Protein AF-A0ABD0QP75-F1 (afdb_monomer_lite)

pLDDT: mean 81.74, std 13.47, range [50.53, 96.56]

Secondary structure (DSSP, 8-state):
---EEEEEEETTEEEEEE---SS---HHHHHHHTTS---HHHHHHHHHHHHHHHHTTS-GGGEEE-TTT--EEE----

InterPro domains:
  IPR000719 Protein kinase domain [PF00069] (1-78)
  IPR000719 Protein kinase domain [PS50011] (1-78)
  IPR011009 Protein kinase-like domain superfamily [SSF56112] (1-78)
  IPR051138 PIM Serine/Threonine Kinase [PTHR22984] (1-78)

Sequence (78 aa):
IIQLLDWQDQPEHYIMVLERPSPCKDLWDYALFQGGFLSEDTAQVIMAQATKAAYMDIKLENLLINTETLEVKLIDFG

Foldseek 3Di:
DWDFPDWDDDPVDIDTDTDDDPPDDPPQVVCVVVVVHDDPVVVVVVVVVVVVVVVPQDDPVQWDADPPVRDIDGNDDD

Radius of gyration: 18.03 Å; chains: 1; bounding box: 33×50×37 Å

Organism: Cirrhinus mrigala (NCBI:txid683832)

Structure (mmCIF, N/CA/C/O backbone):
data_AF-A0ABD0QP75-F1
#
_entry.id   AF-A0ABD0QP75-F1
#
loop_
_atom_site.group_PDB
_atom_site.id
_atom_site.type_symbol
_atom_site.label_atom_id
_atom_site.label_alt_id
_atom_sit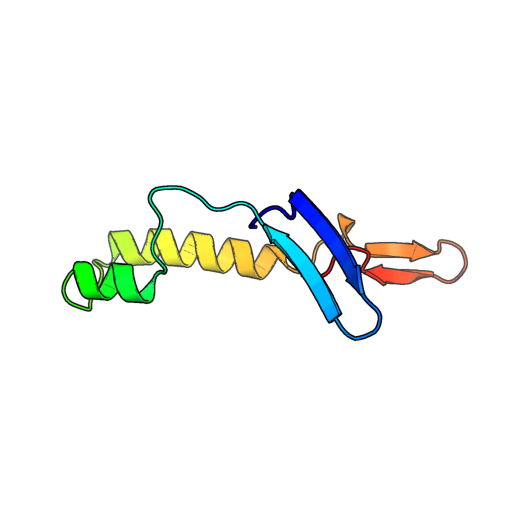e.label_comp_id
_atom_site.label_asym_id
_atom_site.label_entity_id
_atom_site.label_seq_id
_atom_site.pdbx_PDB_ins_code
_atom_site.Cartn_x
_atom_site.Cartn_y
_atom_site.Cartn_z
_atom_site.occupancy
_atom_site.B_iso_or_equiv
_atom_site.auth_seq_id
_atom_site.auth_comp_id
_atom_site.auth_asym_id
_atom_site.auth_atom_id
_atom_site.pdbx_PDB_model_num
ATOM 1 N N . ILE A 1 1 ? -3.605 -2.369 -2.893 1.00 69.12 1 ILE A N 1
ATOM 2 C CA . ILE A 1 1 ? -2.267 -2.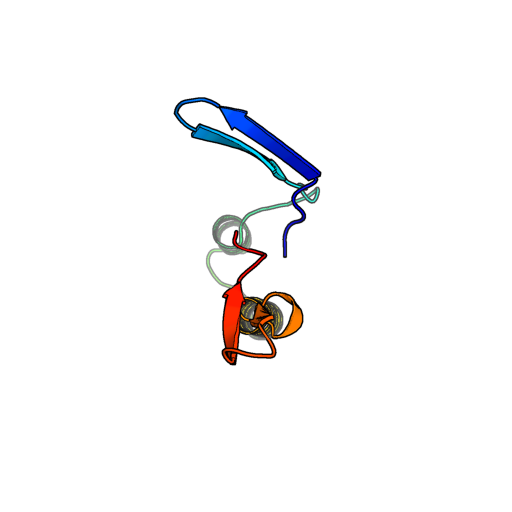215 -3.506 1.00 69.12 1 ILE A CA 1
ATOM 3 C C . ILE A 1 1 ? -2.483 -1.379 -4.756 1.00 69.12 1 ILE A C 1
ATOM 5 O O . ILE A 1 1 ? -3.466 -1.654 -5.434 1.00 69.12 1 ILE A O 1
ATOM 9 N N . ILE A 1 2 ? -1.671 -0.339 -4.970 1.00 74.94 2 ILE A N 1
ATOM 10 C CA . ILE A 1 2 ? -1.745 0.525 -6.159 1.00 74.94 2 ILE A CA 1
ATOM 11 C C . ILE A 1 2 ? -1.336 -0.301 -7.384 1.00 74.94 2 ILE A C 1
ATOM 13 O O . ILE A 1 2 ? -0.306 -0.967 -7.353 1.00 74.94 2 ILE A O 1
ATOM 17 N N . GLN A 1 3 ? -2.149 -0.290 -8.434 1.00 75.69 3 GLN A N 1
ATOM 18 C CA . GLN A 1 3 ? -1.892 -0.994 -9.689 1.00 75.69 3 GLN A CA 1
ATOM 19 C C . GLN A 1 3 ? -0.776 -0.334 -10.514 1.00 75.69 3 GLN A C 1
ATOM 21 O O . GLN A 1 3 ? -0.807 0.874 -10.763 1.00 75.69 3 GLN A O 1
ATOM 26 N N . LEU A 1 4 ? 0.166 -1.151 -10.996 1.00 82.56 4 LEU A N 1
ATOM 27 C CA . LEU A 1 4 ? 1.102 -0.802 -12.066 1.00 82.56 4 LEU A CA 1
ATOM 28 C C . LEU A 1 4 ? 0.382 -0.925 -13.414 1.00 82.56 4 LEU A C 1
ATOM 30 O O . LEU A 1 4 ? -0.059 -2.007 -13.791 1.00 82.56 4 LEU A O 1
ATOM 34 N N . LEU A 1 5 ? 0.231 0.192 -14.118 1.00 83.75 5 LEU A N 1
ATOM 35 C CA . LEU A 1 5 ? -0.472 0.276 -15.399 1.00 83.75 5 LEU A CA 1
ATOM 36 C C . LEU A 1 5 ? 0.464 0.035 -16.586 1.00 83.75 5 LEU A C 1
ATOM 38 O O . LEU A 1 5 ? 0.049 -0.561 -17.576 1.00 83.75 5 LEU A O 1
ATOM 42 N N . ASP A 1 6 ? 1.703 0.514 -16.490 1.00 91.38 6 ASP A N 1
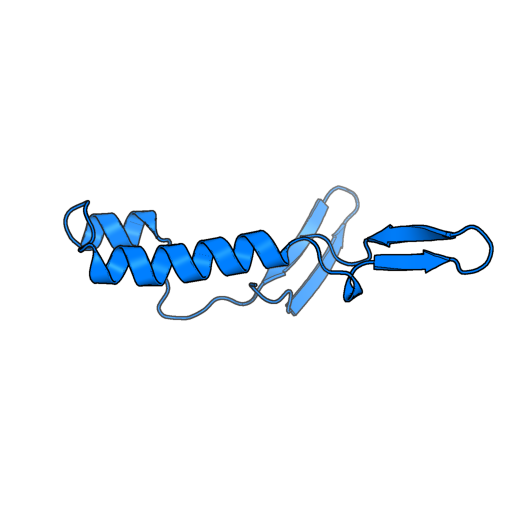ATOM 43 C CA . ASP A 1 6 ? 2.748 0.333 -17.498 1.00 91.38 6 ASP A CA 1
ATOM 44 C C . ASP A 1 6 ? 4.129 0.545 -16.866 1.00 91.38 6 ASP A C 1
ATOM 46 O O . ASP A 1 6 ? 4.249 1.209 -15.830 1.00 91.38 6 ASP A O 1
ATOM 50 N N . TRP A 1 7 ? 5.175 0.016 -17.492 1.00 94.25 7 TRP A N 1
ATOM 51 C CA . TRP A 1 7 ? 6.551 0.282 -17.097 1.00 94.25 7 TRP A CA 1
ATOM 52 C C . TRP A 1 7 ? 7.502 0.241 -18.292 1.00 94.25 7 TRP A C 1
ATOM 54 O O . TRP A 1 7 ? 7.264 -0.430 -19.293 1.00 94.25 7 TRP A O 1
ATOM 64 N N . GLN A 1 8 ? 8.604 0.973 -18.181 1.00 93.75 8 GLN A N 1
ATOM 65 C CA . GLN A 1 8 ? 9.655 1.002 -19.189 1.00 93.75 8 GLN A CA 1
ATOM 66 C C . GLN A 1 8 ? 11.013 0.822 -18.530 1.00 93.75 8 GLN A C 1
ATOM 68 O O . GLN A 1 8 ? 11.317 1.472 -17.529 1.00 93.75 8 GLN A O 1
ATOM 73 N N . ASP A 1 9 ? 11.821 -0.041 -19.133 1.00 93.50 9 ASP A N 1
ATOM 74 C CA . ASP A 1 9 ? 13.222 -0.235 -18.786 1.00 93.50 9 ASP A CA 1
ATOM 75 C C . ASP A 1 9 ? 14.089 0.781 -19.539 1.00 93.50 9 ASP A C 1
ATOM 77 O O . ASP A 1 9 ? 14.008 0.891 -20.768 1.00 93.50 9 ASP A O 1
ATOM 81 N N . GLN A 1 10 ? 14.905 1.538 -18.812 1.00 92.88 10 GLN A N 1
ATOM 82 C CA . GLN A 1 10 ? 15.931 2.408 -19.377 1.00 92.88 10 GLN A CA 1
ATOM 83 C C . GLN A 1 10 ? 17.310 2.007 -18.848 1.00 92.88 10 GLN A C 1
ATOM 85 O O . GLN A 1 10 ? 17.411 1.476 -17.745 1.00 92.88 10 GLN A O 1
ATOM 90 N N . PRO A 1 11 ? 18.405 2.340 -19.565 1.00 93.56 11 PRO A N 1
ATOM 91 C CA . PRO A 1 11 ? 19.754 1.898 -19.198 1.00 93.56 11 PRO A CA 1
ATOM 92 C C . PRO A 1 11 ? 20.192 2.194 -17.753 1.00 93.56 11 PRO A C 1
ATOM 94 O O . PRO A 1 11 ? 21.077 1.515 -17.244 1.00 93.56 11 PRO A O 1
ATOM 97 N N . GLU A 1 12 ? 19.599 3.200 -17.100 1.00 94.06 12 GLU A N 1
ATOM 98 C CA . GLU A 1 12 ? 19.953 3.624 -15.738 1.00 94.06 12 GLU A CA 1
ATOM 99 C C . GLU A 1 12 ? 18.768 3.637 -14.753 1.00 94.06 12 GLU A C 1
ATOM 101 O O . GLU A 1 12 ? 18.979 3.859 -13.561 1.00 94.06 12 GLU A O 1
ATOM 106 N N . HIS A 1 13 ? 17.525 3.443 -15.212 1.00 88.88 13 HIS A N 1
ATOM 107 C CA . HIS A 1 13 ? 16.339 3.537 -14.353 1.00 88.88 13 HIS A CA 1
ATOM 108 C C . HIS A 1 13 ? 15.099 2.878 -14.968 1.00 88.88 13 HIS A C 1
ATOM 110 O O . HIS A 1 13 ? 15.016 2.679 -16.173 1.00 88.88 13 HIS A O 1
ATOM 116 N N . TYR A 1 14 ? 14.092 2.628 -14.133 1.00 91.50 14 TYR A N 1
ATOM 117 C CA . TYR A 1 14 ? 12.767 2.203 -14.574 1.00 91.50 14 TYR A CA 1
ATOM 118 C C . TYR A 1 14 ? 11.787 3.366 -14.487 1.00 91.50 14 TYR A C 1
ATOM 120 O O . TYR A 1 14 ? 11.794 4.136 -13.523 1.00 91.50 14 TYR A O 1
ATOM 128 N N . ILE A 1 15 ? 10.914 3.478 -15.481 1.00 93.06 15 ILE A N 1
ATOM 129 C CA . ILE A 1 15 ? 9.741 4.346 -15.412 1.00 93.06 15 ILE A CA 1
ATOM 130 C C . ILE A 1 15 ? 8.542 3.464 -15.104 1.00 93.06 15 ILE A C 1
ATOM 132 O O . ILE A 1 15 ? 8.314 2.488 -15.807 1.00 93.06 15 ILE A O 1
ATOM 136 N N . MET A 1 16 ? 7.764 3.823 -14.085 1.00 91.50 16 MET A N 1
ATOM 137 C CA . MET A 1 16 ? 6.528 3.132 -13.721 1.00 91.50 16 MET A CA 1
ATOM 138 C C . MET A 1 16 ? 5.348 4.094 -13.801 1.00 91.50 16 MET A C 1
ATOM 140 O O . MET A 1 16 ? 5.377 5.189 -13.235 1.00 91.50 16 MET A O 1
ATOM 144 N N . VAL A 1 17 ? 4.295 3.669 -14.488 1.00 90.75 17 VAL A N 1
ATOM 145 C CA . VAL A 1 17 ? 3.009 4.359 -14.539 1.00 90.75 17 VAL A CA 1
ATOM 146 C C . VAL A 1 17 ? 2.081 3.652 -13.566 1.00 90.75 17 VAL A C 1
ATOM 148 O O . VAL A 1 17 ? 1.671 2.522 -13.803 1.00 90.75 17 VAL A O 1
ATOM 151 N N . LEU A 1 18 ? 1.759 4.310 -12.457 1.00 87.62 18 LEU A N 1
ATOM 152 C CA . LEU A 1 18 ? 0.904 3.762 -11.405 1.00 87.62 18 LEU A CA 1
ATOM 153 C C . LEU A 1 18 ? -0.493 4.389 -11.456 1.00 87.62 18 LEU A C 1
ATOM 155 O O . LEU A 1 18 ? -0.641 5.559 -11.825 1.00 87.62 18 LEU A O 1
ATOM 159 N N . GLU A 1 19 ? -1.521 3.642 -11.052 1.00 84.31 19 GLU A N 1
ATOM 160 C CA . GLU A 1 19 ? -2.854 4.215 -10.858 1.00 84.31 19 GLU A CA 1
ATOM 161 C C . GLU A 1 19 ? -2.819 5.325 -9.796 1.00 84.31 19 GLU A C 1
ATOM 163 O O . GLU A 1 19 ? -2.116 5.247 -8.786 1.00 84.31 19 GLU A O 1
ATOM 168 N N . ARG A 1 20 ? -3.616 6.374 -10.007 1.00 86.25 20 ARG A N 1
ATOM 169 C CA . ARG A 1 20 ? -3.772 7.463 -9.043 1.00 86.25 20 ARG A CA 1
ATOM 170 C C . ARG A 1 20 ? -5.253 7.681 -8.744 1.00 86.25 20 ARG A C 1
ATOM 172 O O . ARG A 1 20 ? -5.954 8.250 -9.583 1.00 86.25 20 ARG A O 1
ATOM 179 N N . PRO A 1 21 ? -5.738 7.284 -7.556 1.00 83.12 21 PRO A N 1
ATOM 180 C CA . PRO A 1 21 ? -7.102 7.585 -7.135 1.00 83.12 21 PRO A CA 1
ATOM 181 C C . PRO A 1 21 ? -7.344 9.100 -7.110 1.00 83.12 21 PRO A C 1
ATOM 183 O O . PRO A 1 21 ? -6.446 9.867 -6.767 1.00 83.12 21 PRO A O 1
ATOM 186 N N . SER A 1 22 ? -8.551 9.554 -7.450 1.00 86.50 22 SER A N 1
ATOM 187 C CA . SER A 1 22 ? -8.916 10.971 -7.357 1.00 86.50 22 SER A CA 1
ATOM 188 C C . SER A 1 22 ? -10.354 11.137 -6.853 1.00 86.50 22 SER A C 1
ATOM 190 O O . SER A 1 22 ? -11.260 10.537 -7.435 1.00 86.50 22 SER A O 1
ATOM 192 N N . PRO A 1 23 ? -10.586 11.943 -5.799 1.00 88.19 23 PRO A N 1
ATOM 193 C CA . PRO A 1 23 ? -9.585 12.705 -5.045 1.00 88.19 23 PRO A CA 1
ATOM 194 C C . PRO A 1 23 ? -8.731 11.808 -4.128 1.00 88.19 23 PRO A C 1
ATOM 196 O O . PRO A 1 23 ? -9.237 10.861 -3.534 1.00 88.19 23 PRO A O 1
ATOM 199 N N . CYS A 1 24 ? -7.444 12.131 -3.966 1.00 87.19 24 CYS A N 1
ATOM 200 C CA . CYS A 1 24 ? -6.553 11.461 -3.013 1.00 87.19 24 CYS A CA 1
ATOM 201 C C . CYS A 1 24 ? -5.705 12.466 -2.223 1.00 87.19 24 CYS A C 1
ATOM 203 O O . CYS A 1 24 ? -5.413 13.566 -2.701 1.00 87.19 24 CYS A O 1
ATOM 205 N N . LYS A 1 25 ? -5.301 12.064 -1.018 1.00 87.25 25 LYS A N 1
ATOM 206 C CA . LYS A 1 25 ? -4.253 12.674 -0.189 1.00 87.25 25 LYS A CA 1
ATOM 207 C C . LYS A 1 25 ? -3.492 11.541 0.482 1.00 87.25 25 LYS A C 1
ATOM 209 O O . LYS A 1 25 ? -4.078 10.478 0.698 1.00 87.25 25 LYS A O 1
ATOM 214 N N . ASP A 1 26 ? -2.225 11.756 0.803 1.00 90.75 26 ASP A N 1
ATOM 215 C CA . ASP A 1 26 ? -1.563 10.849 1.731 1.00 90.75 26 ASP A CA 1
ATOM 216 C C . ASP A 1 26 ? -2.177 10.979 3.138 1.00 90.75 26 ASP A C 1
ATOM 218 O O . ASP A 1 26 ? -2.926 11.912 3.451 1.00 90.75 26 ASP A O 1
ATOM 222 N N . LEU A 1 27 ? -1.910 9.980 3.978 1.00 90.50 27 LEU A N 1
ATOM 223 C CA . LEU A 1 27 ? -2.526 9.882 5.297 1.00 90.50 27 LEU A CA 1
ATOM 224 C C . LEU A 1 27 ? -2.048 10.987 6.255 1.00 90.50 27 LEU A C 1
ATOM 226 O O . LEU A 1 27 ? -2.793 11.357 7.164 1.00 90.50 27 LEU A O 1
ATOM 230 N N . TRP A 1 28 ? -0.843 11.524 6.046 1.00 90.06 28 TRP A N 1
ATOM 231 C CA . TRP A 1 28 ? -0.288 12.605 6.857 1.00 90.06 28 TRP A CA 1
ATOM 232 C C . TRP A 1 28 ? -1.024 13.916 6.581 1.00 90.06 28 TRP A C 1
ATOM 234 O O . TRP A 1 28 ? -1.566 14.528 7.504 1.00 90.06 28 TRP A O 1
ATOM 244 N N . ASP A 1 29 ? -1.149 14.285 5.309 1.00 92.69 29 ASP A N 1
ATOM 245 C CA . ASP A 1 29 ? -1.906 15.455 4.870 1.00 92.69 29 ASP A CA 1
ATOM 246 C C . ASP A 1 29 ? -3.389 15.344 5.241 1.00 92.69 29 ASP A C 1
ATOM 248 O O . ASP A 1 29 ? -4.014 16.329 5.645 1.00 92.69 29 ASP A O 1
ATOM 252 N N . TYR A 1 30 ? -3.965 14.140 5.151 1.00 92.69 30 TYR A N 1
ATOM 253 C CA . TYR A 1 30 ? -5.326 13.886 5.620 1.00 92.69 30 TYR A CA 1
ATOM 254 C C . TYR A 1 30 ? -5.468 14.128 7.130 1.00 92.69 30 TYR A C 1
ATOM 256 O O . TYR A 1 30 ? -6.391 14.827 7.546 1.00 92.69 30 TYR A O 1
ATOM 264 N N . ALA A 1 31 ? -4.555 13.606 7.954 1.00 93.94 31 ALA A N 1
ATOM 265 C CA . ALA A 1 31 ? -4.592 13.810 9.402 1.00 93.94 31 ALA A CA 1
ATOM 266 C C . ALA A 1 31 ? -4.404 15.287 9.781 1.00 93.94 31 ALA A C 1
ATOM 268 O O . ALA A 1 31 ? -5.132 15.799 10.633 1.00 93.94 31 ALA A O 1
ATOM 269 N N . LEU A 1 32 ? -3.486 15.995 9.116 1.00 95.88 32 LEU A N 1
ATOM 270 C CA . LEU A 1 32 ? -3.292 17.435 9.305 1.00 95.88 32 LEU A CA 1
ATOM 271 C C . LEU A 1 32 ? -4.556 18.230 8.970 1.00 95.88 32 LEU A C 1
ATOM 273 O O . LEU A 1 32 ? -4.947 19.102 9.746 1.00 95.88 32 LEU A O 1
ATOM 277 N N . PHE A 1 33 ? -5.234 17.899 7.867 1.00 93.38 33 PHE A N 1
ATOM 278 C CA . PHE A 1 33 ? -6.494 18.545 7.489 1.00 93.38 33 PHE A CA 1
ATOM 279 C C . PHE A 1 33 ? -7.600 18.355 8.541 1.00 93.38 33 PHE A C 1
ATOM 281 O O . PHE A 1 33 ? -8.417 19.252 8.736 1.00 93.38 33 PHE A O 1
ATOM 288 N N . GLN A 1 34 ? -7.590 17.231 9.263 1.00 93.38 34 GLN A N 1
ATOM 289 C CA . GLN A 1 34 ? -8.533 16.942 10.350 1.00 93.38 34 GLN A CA 1
ATOM 290 C C . GLN A 1 34 ? -8.134 17.564 11.705 1.00 93.38 34 GLN A C 1
ATOM 292 O O . GLN A 1 34 ? -8.808 17.335 12.707 1.00 93.38 34 GLN A O 1
ATOM 297 N N . GLY A 1 35 ? -7.062 18.366 11.758 1.00 94.88 35 GLY A N 1
ATOM 298 C CA . GLY A 1 35 ? -6.579 19.018 12.983 1.00 94.88 35 GLY A CA 1
ATOM 299 C C . GLY A 1 35 ? -5.387 18.323 13.648 1.00 94.88 35 GLY A C 1
ATOM 300 O O . GLY A 1 35 ? -5.098 18.587 14.813 1.00 94.88 35 GLY A O 1
ATOM 301 N N . GLY A 1 36 ? -4.694 17.437 12.927 1.00 94.25 36 GLY A N 1
ATOM 302 C CA . GLY A 1 36 ? -3.486 16.739 13.384 1.00 94.25 36 GLY A CA 1
ATOM 303 C C . GLY A 1 36 ? -3.746 15.428 14.128 1.00 94.25 36 GLY A C 1
ATOM 304 O O . GLY A 1 36 ? -2.798 14.717 14.449 1.00 94.25 36 GLY A O 1
ATOM 305 N N . PHE A 1 37 ? -5.012 15.083 14.371 1.00 92.56 37 PHE A N 1
ATOM 306 C CA . PHE A 1 37 ? -5.421 13.856 15.052 1.00 92.56 37 PHE A CA 1
ATOM 307 C C . PHE A 1 37 ? -6.655 13.258 14.375 1.00 92.56 37 PHE A C 1
ATOM 309 O O . PHE A 1 37 ? -7.450 13.965 13.758 1.00 92.56 37 PHE A O 1
ATOM 316 N N . LEU A 1 38 ? -6.823 11.943 14.506 1.00 94.69 38 LEU A N 1
ATOM 317 C CA . LEU A 1 38 ? -7.991 11.213 14.017 1.00 94.69 38 LEU A CA 1
ATOM 318 C C . LEU A 1 38 ? -8.791 10.684 15.207 1.00 94.69 38 LEU A C 1
ATOM 320 O O . LEU A 1 38 ? -8.211 10.343 16.238 1.00 94.69 38 LEU A O 1
ATOM 324 N N . SER A 1 39 ? -10.115 10.587 15.064 1.00 96.12 39 SER A N 1
ATOM 325 C CA . SER A 1 39 ? -10.928 9.866 16.046 1.00 96.12 39 SER A CA 1
ATOM 326 C C . SER A 1 39 ? -10.546 8.386 16.075 1.00 96.12 39 SER A C 1
ATOM 328 O O . SER A 1 39 ? -10.104 7.842 15.061 1.00 96.12 39 SER A O 1
ATOM 330 N N . GLU A 1 40 ? -10.750 7.728 17.218 1.00 96.56 40 GLU A N 1
ATOM 331 C CA . GLU A 1 40 ? -10.448 6.301 17.381 1.00 96.56 40 GLU A CA 1
ATOM 332 C C . GLU A 1 40 ? -11.178 5.443 16.342 1.00 96.56 40 GLU A C 1
ATOM 334 O O . GLU A 1 40 ? -10.541 4.620 15.693 1.00 96.56 40 GLU A O 1
ATOM 339 N N . ASP A 1 41 ? -12.462 5.714 16.087 1.00 96.56 41 ASP A N 1
ATOM 340 C CA . ASP A 1 41 ? -13.244 5.015 15.058 1.00 96.56 41 ASP A CA 1
ATOM 341 C C . ASP A 1 41 ? -12.595 5.124 13.667 1.00 96.56 41 ASP A C 1
ATOM 343 O O . ASP A 1 41 ? -12.451 4.138 12.941 1.00 96.56 41 ASP A O 1
ATOM 347 N N . THR A 1 42 ? -12.142 6.327 13.298 1.00 92.44 42 THR A N 1
ATOM 348 C CA . THR A 1 42 ? -11.486 6.572 12.004 1.00 92.44 42 THR A CA 1
ATOM 349 C C . THR A 1 42 ? -10.118 5.893 11.949 1.00 92.44 42 THR A C 1
ATOM 351 O O . THR A 1 42 ? -9.773 5.250 10.955 1.00 92.44 42 THR A O 1
ATOM 354 N N . ALA A 1 43 ? -9.341 6.008 13.027 1.00 93.88 43 ALA A N 1
ATOM 355 C CA . ALA A 1 43 ? -8.024 5.403 13.143 1.00 93.88 43 ALA A CA 1
ATOM 356 C C . ALA A 1 43 ? -8.102 3.871 13.105 1.00 93.88 43 ALA A C 1
ATOM 358 O O . ALA A 1 43 ? -7.302 3.246 12.416 1.00 93.88 43 ALA A O 1
ATOM 359 N N . GLN A 1 44 ? -9.088 3.257 13.764 1.00 95.75 44 GLN A N 1
ATOM 360 C CA . GLN A 1 44 ? -9.291 1.809 13.773 1.00 95.75 44 GLN A CA 1
ATOM 361 C C . GLN A 1 44 ? -9.549 1.276 12.360 1.00 95.75 44 GLN A C 1
ATOM 363 O O . GLN A 1 44 ? -8.925 0.297 11.944 1.00 95.75 44 GLN A O 1
ATOM 368 N N . VAL A 1 45 ? -10.415 1.949 11.596 1.00 93.81 45 VAL A N 1
ATOM 369 C CA . VAL A 1 45 ? -10.721 1.580 10.206 1.00 93.81 45 VAL A CA 1
ATOM 370 C C . VAL A 1 45 ? -9.483 1.692 9.310 1.00 93.81 45 VAL A C 1
ATOM 372 O O . VAL A 1 45 ? -9.232 0.799 8.497 1.00 93.81 45 VAL A O 1
ATOM 375 N N . ILE A 1 46 ? -8.692 2.757 9.464 1.00 92.19 46 ILE A N 1
ATOM 376 C CA . ILE A 1 46 ? -7.459 2.968 8.690 1.00 92.19 46 ILE A CA 1
ATOM 377 C C . ILE A 1 46 ? -6.393 1.940 9.074 1.00 92.19 46 ILE A C 1
ATOM 379 O O . ILE A 1 46 ? -5.806 1.309 8.198 1.00 92.19 46 ILE A O 1
ATOM 383 N N . MET A 1 47 ? -6.172 1.715 10.368 1.00 90.00 47 MET A N 1
ATOM 384 C CA . MET A 1 47 ? -5.161 0.783 10.868 1.00 90.00 47 MET A CA 1
ATOM 385 C C . MET A 1 47 ? -5.491 -0.668 10.519 1.00 90.00 47 MET A C 1
ATOM 387 O O . MET A 1 47 ? -4.583 -1.423 10.175 1.00 90.00 47 MET A O 1
ATOM 391 N N . ALA A 1 48 ? -6.766 -1.065 10.529 1.00 88.44 48 ALA A N 1
ATOM 392 C CA . ALA A 1 48 ? -7.182 -2.390 10.068 1.00 88.44 48 ALA A CA 1
ATOM 393 C C . ALA A 1 48 ? -6.858 -2.597 8.577 1.00 88.44 48 ALA A C 1
ATOM 395 O O . ALA A 1 48 ? -6.350 -3.652 8.189 1.00 88.44 48 ALA A O 1
ATOM 396 N N . GLN A 1 49 ? -7.096 -1.579 7.744 1.00 83.5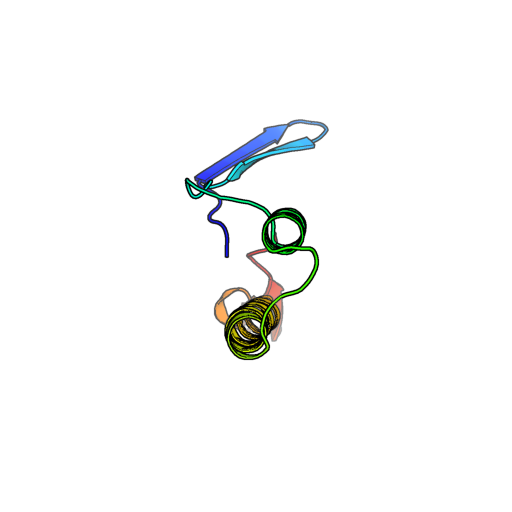0 49 GLN A N 1
ATOM 397 C CA . GLN A 1 49 ? -6.762 -1.618 6.318 1.00 83.50 49 GLN A CA 1
ATOM 398 C C . GLN A 1 49 ? -5.250 -1.601 6.074 1.00 83.50 49 GLN A C 1
ATOM 400 O O . GLN A 1 49 ? -4.766 -2.393 5.267 1.00 83.50 49 GLN A O 1
ATOM 405 N N . ALA A 1 50 ? -4.502 -0.764 6.795 1.00 82.62 50 ALA A N 1
ATOM 406 C CA . ALA A 1 50 ? -3.045 -0.693 6.708 1.00 82.62 50 ALA A CA 1
ATOM 407 C C . ALA A 1 50 ? -2.391 -2.011 7.143 1.00 82.62 50 ALA A C 1
ATOM 409 O O . ALA A 1 50 ? -1.529 -2.536 6.448 1.00 82.62 50 ALA A O 1
ATOM 410 N N . THR A 1 51 ? -2.871 -2.597 8.241 1.00 79.56 51 THR A N 1
ATOM 411 C CA . THR A 1 51 ? -2.421 -3.907 8.724 1.00 79.56 51 THR A CA 1
ATOM 412 C C . THR A 1 51 ? -2.696 -4.979 7.674 1.00 79.56 51 THR A C 1
ATOM 414 O O . THR A 1 51 ? -1.794 -5.720 7.303 1.00 79.56 51 THR A O 1
ATOM 417 N N . LYS A 1 52 ? -3.912 -5.025 7.114 1.00 73.75 52 LYS A N 1
ATOM 418 C CA . LYS A 1 52 ? -4.257 -5.965 6.038 1.00 73.75 52 LYS A CA 1
ATOM 419 C C . LYS A 1 52 ? -3.389 -5.777 4.789 1.00 73.75 52 LYS A C 1
ATOM 421 O O . LYS A 1 52 ? -3.012 -6.769 4.176 1.00 73.75 52 LYS A O 1
ATOM 426 N N . ALA A 1 53 ? -3.074 -4.539 4.413 1.00 68.19 53 ALA A N 1
ATOM 427 C CA . ALA A 1 53 ? -2.175 -4.253 3.298 1.00 68.19 53 ALA A CA 1
ATOM 428 C C . ALA A 1 53 ? -0.741 -4.727 3.588 1.00 68.19 53 ALA A C 1
ATOM 430 O O . ALA A 1 53 ? -0.145 -5.361 2.728 1.00 68.19 53 ALA A O 1
ATOM 431 N N . ALA A 1 54 ? -0.237 -4.513 4.808 1.00 65.00 54 ALA A N 1
ATOM 432 C CA . ALA A 1 54 ? 1.085 -4.968 5.241 1.00 65.00 54 ALA A CA 1
ATOM 433 C C . ALA A 1 54 ? 1.200 -6.503 5.318 1.00 65.00 54 ALA A C 1
ATOM 435 O O . ALA A 1 54 ? 2.239 -7.061 4.988 1.00 65.00 54 ALA A O 1
ATOM 436 N N . TYR A 1 55 ? 0.125 -7.206 5.696 1.00 61.78 55 TYR A N 1
ATOM 437 C CA . TYR A 1 55 ? 0.072 -8.675 5.645 1.00 61.78 55 TYR A CA 1
ATOM 438 C C . TYR A 1 55 ? 0.026 -9.231 4.214 1.00 61.78 55 TYR A C 1
ATOM 440 O O . TYR A 1 55 ? 0.383 -10.385 3.998 1.00 61.78 55 TYR A O 1
ATOM 448 N N . MET A 1 56 ? -0.432 -8.439 3.244 1.00 56.19 56 MET A N 1
ATOM 449 C CA . MET A 1 56 ? -0.615 -8.857 1.850 1.00 56.19 56 MET A CA 1
ATOM 450 C C . MET A 1 56 ? 0.617 -8.623 0.970 1.00 56.19 56 MET A C 1
ATOM 452 O O . MET A 1 56 ? 0.522 -8.850 -0.234 1.00 56.19 56 MET A O 1
ATOM 456 N N . ASP A 1 57 ? 1.744 -8.199 1.546 1.00 59.69 57 ASP A N 1
ATOM 457 C CA . ASP A 1 57 ? 2.996 -7.972 0.810 1.00 59.69 57 ASP A CA 1
ATOM 458 C C . ASP A 1 57 ? 3.924 -9.207 0.779 1.00 59.69 57 ASP A C 1
ATOM 460 O O . ASP A 1 57 ? 5.012 -9.184 0.219 1.00 59.69 57 ASP A O 1
ATOM 464 N N . ILE A 1 58 ? 3.479 -10.339 1.340 1.00 59.12 58 ILE A N 1
ATOM 465 C CA . ILE A 1 58 ? 4.031 -11.666 1.042 1.00 59.12 58 ILE A CA 1
ATOM 466 C C . ILE A 1 58 ? 2.855 -12.596 0.785 1.00 59.12 58 ILE A C 1
ATOM 468 O O . ILE A 1 58 ? 2.143 -13.003 1.704 1.00 59.12 58 ILE A O 1
ATOM 472 N N . LYS A 1 59 ? 2.654 -12.945 -0.484 1.00 61.47 59 LYS A N 1
ATOM 473 C CA . LYS A 1 59 ? 1.598 -13.862 -0.905 1.00 61.47 59 LYS A CA 1
ATOM 474 C C . LYS A 1 59 ? 2.188 -15.102 -1.547 1.00 61.47 59 LYS A C 1
ATOM 476 O O . LYS A 1 59 ? 3.094 -15.004 -2.365 1.00 61.47 59 LYS A O 1
ATOM 481 N N . LEU A 1 60 ? 1.606 -16.259 -1.237 1.00 60.75 60 LEU A N 1
ATOM 482 C CA . LEU A 1 60 ? 1.968 -17.543 -1.851 1.00 60.75 60 LEU A CA 1
ATOM 483 C C . LEU A 1 60 ? 1.796 -17.544 -3.377 1.00 60.75 60 LEU A C 1
ATOM 485 O O . LEU A 1 60 ? 2.503 -18.259 -4.069 1.00 60.75 60 LEU A O 1
ATOM 489 N N . GLU A 1 61 ? 0.892 -16.727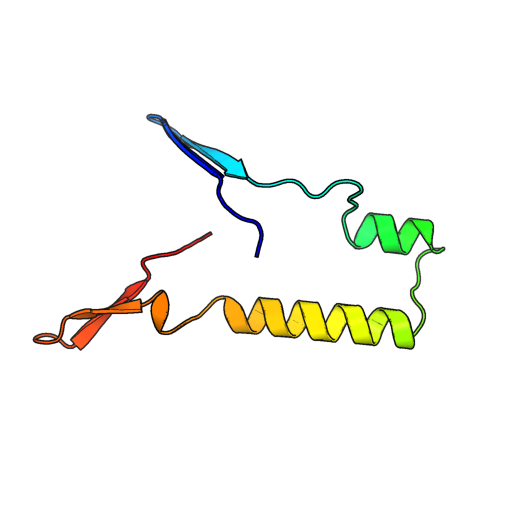 -3.910 1.00 55.62 61 GLU A N 1
ATOM 490 C CA . GLU A 1 61 ? 0.681 -16.556 -5.354 1.00 55.62 61 GLU A CA 1
ATOM 491 C C . GLU A 1 61 ? 1.766 -15.722 -6.052 1.00 55.62 61 GLU A C 1
ATOM 493 O O . GLU A 1 61 ? 2.005 -15.911 -7.241 1.00 55.62 61 GLU A O 1
ATOM 498 N N . ASN A 1 62 ? 2.474 -14.865 -5.310 1.00 61.41 62 ASN A N 1
ATOM 499 C CA . ASN A 1 62 ? 3.625 -14.125 -5.826 1.00 61.41 62 ASN A CA 1
ATOM 500 C C . ASN A 1 62 ? 4.894 -14.973 -5.752 1.00 61.41 62 ASN A C 1
ATOM 502 O O . ASN A 1 62 ? 5.962 -14.472 -6.061 1.00 61.41 62 ASN A O 1
ATOM 506 N N . LEU A 1 63 ? 4.792 -16.240 -5.349 1.00 61.38 63 LEU A N 1
ATOM 507 C CA . LEU A 1 63 ? 5.891 -17.165 -5.140 1.00 61.38 63 LEU A CA 1
ATOM 508 C C . LEU A 1 63 ? 5.789 -18.307 -6.161 1.00 61.38 63 LEU A C 1
ATOM 510 O O . LEU A 1 63 ? 4.959 -19.205 -6.042 1.00 61.38 63 LEU A O 1
ATOM 514 N N . LEU A 1 64 ? 6.656 -18.297 -7.170 1.00 72.25 64 LEU A N 1
ATOM 515 C CA . LEU A 1 64 ? 6.861 -19.453 -8.037 1.00 72.25 64 LEU A CA 1
ATOM 516 C C . LEU A 1 64 ? 7.726 -20.476 -7.321 1.00 72.25 64 LEU A C 1
ATOM 518 O O . LEU A 1 64 ? 8.838 -20.157 -6.920 1.00 72.25 64 LEU A O 1
ATOM 522 N N . ILE A 1 65 ? 7.256 -21.715 -7.229 1.00 78.44 65 ILE A N 1
ATOM 523 C CA . ILE A 1 65 ? 8.038 -22.832 -6.703 1.00 78.44 65 ILE A CA 1
ATOM 524 C C . ILE A 1 65 ? 8.492 -23.753 -7.839 1.00 78.44 65 ILE A C 1
ATOM 526 O O . ILE A 1 65 ? 7.687 -24.219 -8.645 1.00 78.44 65 ILE A O 1
ATOM 530 N N . ASN A 1 66 ? 9.789 -24.038 -7.897 1.00 87.00 66 ASN A N 1
ATOM 531 C CA . ASN A 1 66 ? 10.339 -25.110 -8.712 1.00 87.00 66 ASN A CA 1
ATOM 532 C C . ASN A 1 66 ? 10.027 -26.446 -8.028 1.00 87.00 66 ASN A C 1
ATOM 534 O O . ASN A 1 66 ? 10.460 -26.691 -6.909 1.00 87.00 66 ASN A O 1
ATOM 538 N N . THR A 1 67 ? 9.283 -27.328 -8.688 1.00 83.88 67 THR A N 1
ATOM 539 C CA . THR A 1 67 ? 8.788 -28.570 -8.073 1.00 83.88 67 THR A CA 1
ATOM 540 C C . THR A 1 67 ? 9.828 -29.683 -7.955 1.00 83.88 67 THR A C 1
ATOM 542 O O . THR A 1 67 ? 9.586 -30.653 -7.243 1.00 83.88 67 THR A O 1
ATOM 545 N N . GLU A 1 68 ? 10.970 -29.570 -8.634 1.00 81.31 68 GLU A N 1
ATOM 546 C CA . GLU A 1 68 ? 12.054 -30.560 -8.567 1.00 81.31 68 GLU A CA 1
ATOM 547 C C . GLU A 1 68 ? 13.099 -30.185 -7.514 1.00 81.31 68 GLU A C 1
ATOM 549 O O . GLU A 1 68 ? 13.596 -31.045 -6.790 1.00 81.31 68 GLU A O 1
ATOM 554 N N . THR A 1 69 ? 13.416 -28.893 -7.401 1.00 87.19 69 THR A N 1
ATOM 555 C CA . THR A 1 69 ? 14.430 -28.379 -6.464 1.00 87.19 69 THR A CA 1
ATOM 556 C C . THR A 1 69 ? 13.833 -27.748 -5.205 1.00 87.19 69 THR A C 1
ATOM 558 O O . THR A 1 69 ? 14.569 -27.478 -4.258 1.00 87.19 69 THR A O 1
ATOM 561 N N . LEU A 1 70 ? 12.515 -27.510 -5.193 1.00 81.44 70 LEU A N 1
ATOM 562 C CA . LEU A 1 70 ? 11.751 -26.769 -4.176 1.00 81.44 70 LEU A CA 1
ATOM 563 C C . LEU A 1 70 ? 12.170 -25.299 -4.001 1.00 81.44 70 LEU A C 1
ATOM 565 O O . LEU A 1 70 ? 11.788 -24.654 -3.027 1.00 81.44 70 LEU A O 1
ATOM 569 N N . GLU A 1 71 ? 12.934 -24.748 -4.945 1.00 71.69 71 GLU A N 1
ATOM 570 C CA . GLU A 1 71 ? 13.336 -23.340 -4.937 1.00 71.69 71 GLU A CA 1
ATOM 571 C C . GLU A 1 71 ? 12.124 -22.426 -5.160 1.00 71.69 71 GLU A C 1
ATOM 573 O O . GLU A 1 71 ? 11.363 -22.632 -6.102 1.00 71.69 71 GLU A O 1
ATOM 578 N N . VAL A 1 72 ? 11.962 -21.395 -4.326 1.00 63.78 72 VAL A N 1
ATOM 579 C CA . VAL A 1 72 ? 10.843 -20.448 -4.400 1.00 63.78 72 VAL A CA 1
ATOM 580 C C . VAL A 1 72 ? 11.341 -19.064 -4.821 1.00 63.78 72 VAL A C 1
ATOM 582 O O . VAL A 1 72 ? 12.266 -18.530 -4.212 1.00 63.78 72 VAL A O 1
ATOM 585 N N . LYS A 1 73 ? 10.720 -18.463 -5.838 1.00 60.00 73 LYS A N 1
ATOM 586 C CA . LYS A 1 73 ? 11.046 -17.132 -6.363 1.00 60.00 73 LYS A CA 1
ATOM 587 C C . LYS A 1 73 ? 9.845 -16.214 -6.287 1.00 60.00 73 LYS A C 1
ATOM 589 O O . LYS A 1 73 ? 8.774 -16.571 -6.766 1.00 60.00 73 LYS A O 1
ATOM 594 N N . LEU A 1 74 ? 10.043 -15.025 -5.726 1.00 68.94 74 LEU A N 1
ATOM 595 C CA . LEU A 1 74 ? 9.030 -13.987 -5.789 1.00 68.94 74 LEU A CA 1
ATOM 596 C C . LEU A 1 74 ? 8.977 -13.433 -7.224 1.00 68.94 74 LEU A C 1
ATOM 598 O O . LEU A 1 74 ? 10.021 -13.146 -7.806 1.00 68.94 74 LEU A O 1
ATOM 602 N N . ILE A 1 75 ? 7.789 -13.330 -7.804 1.00 59.69 75 ILE A N 1
ATOM 603 C CA . ILE A 1 75 ? 7.566 -12.837 -9.172 1.00 59.69 75 ILE A CA 1
ATOM 604 C C . ILE A 1 75 ? 6.924 -11.457 -9.224 1.00 59.69 75 ILE A C 1
ATOM 606 O O . ILE A 1 75 ? 6.712 -10.927 -10.309 1.00 59.69 75 ILE A O 1
ATOM 610 N N . ASP A 1 76 ? 6.615 -10.885 -8.069 1.00 52.25 76 ASP A N 1
ATOM 611 C CA . ASP A 1 76 ? 5.918 -9.614 -7.977 1.00 52.25 76 ASP A CA 1
ATOM 612 C C . ASP A 1 76 ? 6.469 -8.858 -6.769 1.00 52.25 76 ASP A C 1
ATOM 614 O O . ASP A 1 76 ? 6.252 -9.246 -5.617 1.00 52.25 76 ASP A O 1
ATOM 618 N N . PHE A 1 77 ? 7.273 -7.847 -7.079 1.00 56.25 77 PHE A N 1
ATOM 619 C CA . PHE A 1 77 ? 7.836 -6.877 -6.156 1.00 56.25 77 PHE A CA 1
ATOM 620 C C . PHE A 1 77 ? 7.247 -5.528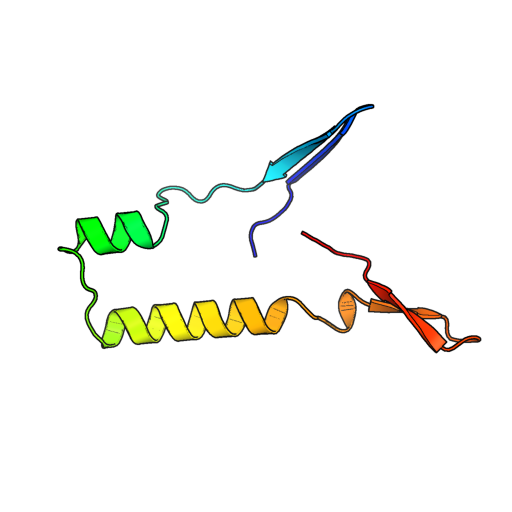 -6.557 1.00 56.25 77 PHE A C 1
ATOM 622 O O . PHE A 1 77 ? 7.231 -5.196 -7.745 1.00 56.25 77 PHE A O 1
ATOM 629 N N . GLY A 1 78 ? 6.824 -4.734 -5.579 1.00 50.53 78 GLY A N 1
ATOM 630 C CA . GLY A 1 78 ? 6.940 -3.289 -5.759 1.00 50.53 78 GLY A CA 1
ATOM 631 C C . GLY A 1 78 ? 8.377 -2.884 -6.080 1.00 50.53 78 GLY A C 1
ATOM 632 O O . GLY A 1 78 ? 9.311 -3.591 -5.631 1.00 50.53 78 GLY A O 1
#